Protein AF-A0A7W8MUW8-F1 (afdb_monomer_lite)

Sequence (90 aa):
MEAKFLAWDWEIGEFKKIPSNNVVEAIYIAWNYEFDVYEADTQKLIFSGQLDNEENSELLQKYGIRMIDHKGYRKLQDIESGEIYEAPWH

Foldseek 3Di:
DDAQKWWQDPVVRDTDGQPDNDPQVSCLVRVVVQTWMAGPVPRHTQDGPPDDQVVNQVSCVVVQWGWDDDPNDIWIARNPPRDTDDRPDD

Structure (mmCIF, N/CA/C/O backbone):
data_AF-A0A7W8MUW8-F1
#
_entry.id   AF-A0A7W8MUW8-F1
#
loop_
_atom_site.group_PDB
_atom_site.id
_atom_site.type_symbol
_atom_site.label_atom_id
_atom_site.label_alt_id
_atom_site.label_comp_id
_atom_site.label_asym_id
_atom_site.label_entity_id
_atom_site.label_seq_id
_atom_site.pdbx_PDB_ins_code
_atom_site.Cartn_x
_atom_site.Cartn_y
_atom_site.Cartn_z
_atom_site.occupancy
_atom_site.B_iso_or_equiv
_atom_site.auth_seq_id
_atom_site.auth_comp_id
_atom_site.auth_asym_id
_atom_site.auth_atom_id
_atom_site.pdbx_PDB_model_num
ATOM 1 N N . MET A 1 1 ? -0.709 -18.310 -12.050 1.00 66.62 1 MET A N 1
ATOM 2 C CA . MET A 1 1 ? -1.367 -16.992 -11.941 1.00 66.62 1 MET A CA 1
ATOM 3 C C . MET A 1 1 ? -0.278 -15.950 -12.116 1.00 66.62 1 MET A C 1
ATOM 5 O O . MET A 1 1 ? 0.795 -16.156 -11.559 1.00 66.62 1 MET A O 1
ATOM 9 N N . GLU A 1 2 ? -0.486 -14.922 -12.935 1.00 86.19 2 GLU A N 1
ATOM 10 C CA . GLU A 1 2 ? 0.478 -13.818 -13.021 1.00 86.19 2 GLU A CA 1
ATOM 11 C C . GLU A 1 2 ? 0.436 -12.998 -11.724 1.00 86.19 2 GLU A C 1
ATOM 13 O O . GLU A 1 2 ? -0.622 -12.878 -11.095 1.00 86.19 2 GLU A O 1
ATOM 18 N N . ALA A 1 3 ? 1.601 -12.516 -11.286 1.00 91.06 3 ALA A N 1
ATOM 19 C CA . ALA A 1 3 ? 1.709 -11.687 -10.091 1.00 91.06 3 ALA A CA 1
ATOM 20 C C . ALA A 1 3 ? 1.169 -10.290 -10.409 1.00 91.06 3 ALA A C 1
ATOM 22 O O . ALA A 1 3 ? 1.549 -9.716 -11.425 1.00 91.06 3 ALA A O 1
ATOM 23 N N . LYS A 1 4 ? 0.299 -9.755 -9.551 1.00 97.06 4 LYS A N 1
ATOM 24 C CA . LYS A 1 4 ? -0.249 -8.397 -9.671 1.00 97.06 4 LYS A CA 1
ATOM 25 C C . LYS A 1 4 ? 0.660 -7.334 -9.066 1.00 97.06 4 LYS A C 1
ATOM 27 O O . LYS A 1 4 ? 0.542 -6.170 -9.432 1.00 97.06 4 LYS A O 1
ATOM 32 N N . PHE A 1 5 ? 1.566 -7.736 -8.175 1.00 98.00 5 PHE A N 1
ATOM 33 C CA . PHE A 1 5 ? 2.435 -6.823 -7.445 1.00 98.00 5 PHE A CA 1
ATOM 34 C C . PHE A 1 5 ? 3.901 -7.243 -7.518 1.00 98.00 5 PHE A C 1
ATOM 36 O O . PHE A 1 5 ? 4.240 -8.433 -7.566 1.00 98.00 5 PHE A O 1
ATOM 43 N N . LEU A 1 6 ? 4.765 -6.237 -7.509 1.00 97.62 6 LEU A N 1
ATOM 44 C CA . LEU A 1 6 ? 6.214 -6.357 -7.474 1.00 97.62 6 LEU A CA 1
ATOM 45 C C . LEU A 1 6 ? 6.745 -5.633 -6.238 1.00 97.62 6 LEU A C 1
ATOM 47 O O . LEU A 1 6 ? 6.200 -4.603 -5.853 1.00 97.62 6 LEU A O 1
ATOM 51 N N . ALA A 1 7 ? 7.816 -6.154 -5.654 1.00 96.81 7 ALA A N 1
ATOM 52 C CA . ALA A 1 7 ? 8.622 -5.455 -4.667 1.00 96.81 7 ALA A CA 1
ATOM 53 C C . ALA A 1 7 ? 9.894 -4.936 -5.346 1.00 96.81 7 ALA A C 1
ATOM 55 O O . ALA A 1 7 ? 10.495 -5.673 -6.133 1.00 96.81 7 ALA A O 1
ATOM 56 N N . TRP A 1 8 ? 10.306 -3.702 -5.065 1.00 96.19 8 TRP A N 1
ATOM 57 C CA . TRP A 1 8 ? 11.631 -3.223 -5.460 1.00 96.19 8 TRP A CA 1
ATOM 58 C C . TRP A 1 8 ? 12.639 -3.573 -4.370 1.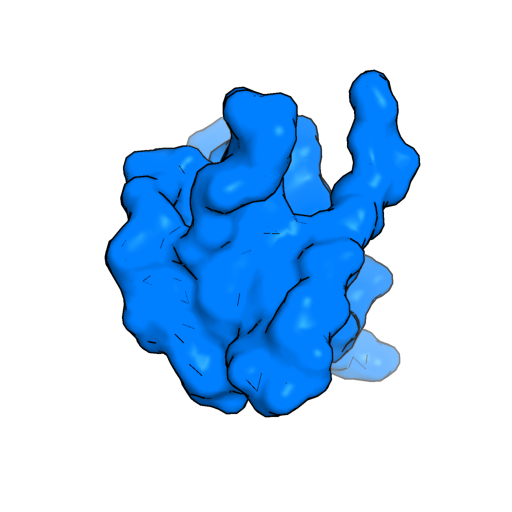00 96.19 8 TRP A C 1
ATOM 60 O O . TRP A 1 8 ? 12.588 -3.030 -3.267 1.00 96.19 8 TRP A O 1
ATOM 70 N N . ASP A 1 9 ? 13.528 -4.511 -4.686 1.00 90.69 9 ASP A N 1
ATOM 71 C CA . ASP A 1 9 ? 14.633 -4.890 -3.815 1.00 90.69 9 ASP A CA 1
ATOM 72 C C . ASP A 1 9 ? 15.744 -3.846 -3.963 1.00 90.69 9 ASP A C 1
ATOM 74 O O . ASP A 1 9 ? 16.424 -3.781 -4.991 1.00 90.69 9 ASP A O 1
ATOM 78 N N . TRP A 1 10 ? 15.897 -3.001 -2.944 1.00 87.31 10 TRP A N 1
ATOM 79 C CA . TRP A 1 10 ? 16.867 -1.907 -2.945 1.00 87.31 10 TRP A CA 1
ATOM 80 C C . TRP A 1 10 ? 18.324 -2.379 -2.915 1.00 87.31 10 TRP A C 1
ATOM 82 O O . TRP A 1 10 ? 19.198 -1.647 -3.377 1.00 87.31 10 TRP A O 1
ATOM 92 N N . GLU A 1 11 ? 18.599 -3.575 -2.389 1.00 87.06 11 GLU A N 1
ATOM 93 C CA . GLU A 1 11 ? 19.962 -4.106 -2.300 1.00 87.06 11 GLU A CA 1
ATOM 94 C C . GLU A 1 11 ? 20.430 -4.655 -3.648 1.00 87.06 11 GLU A C 1
ATOM 96 O O . GLU A 1 11 ? 21.565 -4.419 -4.066 1.00 87.06 11 GLU A O 1
ATOM 101 N N . ILE A 1 12 ? 19.550 -5.381 -4.341 1.00 89.44 12 ILE A N 1
ATOM 102 C CA . ILE A 1 12 ? 19.861 -6.011 -5.631 1.00 89.44 12 ILE A CA 1
ATOM 103 C C . ILE A 1 12 ? 19.595 -5.046 -6.799 1.00 89.44 12 ILE A C 1
ATOM 105 O O . ILE A 1 12 ? 20.230 -5.156 -7.849 1.00 89.44 12 ILE A O 1
ATOM 109 N N . GLY A 1 13 ? 18.692 -4.078 -6.620 1.00 91.88 13 GLY A N 1
ATOM 110 C CA . GLY A 1 13 ? 18.299 -3.120 -7.651 1.00 91.88 13 GLY A CA 1
ATOM 111 C C . GLY A 1 13 ? 17.408 -3.739 -8.728 1.00 91.88 13 GLY A C 1
ATOM 112 O O . GLY A 1 13 ? 17.577 -3.443 -9.912 1.00 91.88 13 GLY A O 1
ATOM 113 N N . GLU A 1 14 ? 16.485 -4.625 -8.343 1.00 94.31 14 GLU A N 1
ATOM 114 C CA . GLU A 1 14 ? 15.561 -5.270 -9.278 1.00 94.31 14 GLU A CA 1
ATOM 115 C C . GLU A 1 14 ? 14.162 -5.506 -8.698 1.00 94.31 14 GLU A C 1
ATOM 117 O O . GLU A 1 14 ? 13.955 -5.584 -7.485 1.00 94.31 14 GLU A O 1
ATOM 122 N N . PHE A 1 15 ? 13.184 -5.681 -9.592 1.00 96.00 15 PHE A N 1
ATOM 123 C CA . PHE A 1 15 ? 11.838 -6.083 -9.203 1.00 96.00 15 PHE A CA 1
ATOM 124 C C . PHE A 1 15 ? 11.765 -7.576 -8.881 1.00 96.00 15 PHE A C 1
ATOM 126 O O . PHE A 1 15 ? 12.098 -8.435 -9.703 1.00 96.00 15 PHE A O 1
ATOM 133 N N . LYS A 1 16 ? 11.202 -7.896 -7.718 1.00 95.12 16 LYS A N 1
ATOM 134 C CA . LYS A 1 16 ? 10.830 -9.252 -7.311 1.00 95.12 16 LYS A CA 1
ATOM 135 C C . LYS A 1 16 ? 9.318 -9.415 -7.359 1.00 95.12 16 LYS A C 1
ATOM 137 O O . LYS A 1 16 ? 8.570 -8.527 -6.969 1.00 95.12 16 LYS A O 1
ATOM 142 N N . LYS A 1 17 ? 8.846 -10.575 -7.816 1.00 95.75 17 LYS A N 1
ATOM 143 C CA . LYS A 1 17 ? 7.413 -10.897 -7.785 1.00 95.75 17 LYS A CA 1
ATOM 144 C C . LYS A 1 17 ? 6.979 -11.175 -6.354 1.00 95.75 17 LYS A C 1
ATOM 146 O O . LYS A 1 17 ? 7.590 -12.007 -5.686 1.00 95.75 17 LYS A O 1
ATOM 151 N N . ILE A 1 18 ? 5.897 -10.538 -5.923 1.00 95.25 18 ILE A N 1
ATOM 152 C CA . ILE A 1 18 ? 5.299 -10.813 -4.619 1.00 95.25 18 ILE A CA 1
ATOM 153 C C . ILE A 1 18 ? 4.379 -12.037 -4.751 1.00 95.25 18 ILE A C 1
ATOM 155 O O . ILE A 1 18 ? 3.564 -12.088 -5.677 1.00 95.25 18 ILE A O 1
ATOM 159 N N . PRO A 1 19 ? 4.468 -13.038 -3.854 1.00 94.00 19 PRO A N 1
ATOM 160 C CA . PRO A 1 19 ? 3.664 -14.257 -3.927 1.00 94.00 19 PRO A CA 1
ATOM 161 C C . PRO A 1 19 ? 2.226 -14.067 -3.400 1.00 94.00 19 PRO A C 1
ATOM 163 O O . PRO A 1 19 ? 1.652 -14.992 -2.835 1.00 94.00 19 PRO A O 1
ATOM 166 N N . SER A 1 20 ? 1.630 -12.885 -3.585 1.00 94.25 20 SER A N 1
ATOM 167 C CA . SER A 1 20 ? 0.220 -12.617 -3.292 1.00 94.25 20 SER A CA 1
ATOM 168 C C . SER A 1 20 ? -0.362 -11.612 -4.285 1.00 94.25 20 SER A C 1
ATOM 170 O O . SER A 1 20 ? 0.319 -10.703 -4.757 1.00 94.25 20 SER A O 1
ATOM 172 N N . ASN A 1 21 ? -1.644 -11.796 -4.597 1.00 95.69 21 ASN A N 1
ATOM 173 C CA . ASN A 1 21 ? -2.445 -10.892 -5.422 1.00 95.69 21 ASN A CA 1
ATOM 174 C C . ASN A 1 21 ? -3.454 -10.082 -4.593 1.00 95.69 21 ASN A C 1
ATOM 176 O O . ASN A 1 21 ? -4.251 -9.338 -5.169 1.00 95.69 21 ASN A O 1
ATOM 180 N N . ASN A 1 22 ? -3.430 -10.224 -3.265 1.00 96.25 22 ASN A N 1
ATOM 181 C CA . ASN A 1 22 ? -4.111 -9.337 -2.333 1.00 96.25 22 ASN A CA 1
ATOM 182 C C . ASN A 1 22 ? -3.165 -8.173 -1.990 1.00 96.25 22 ASN A C 1
ATOM 184 O O . ASN A 1 22 ? -2.010 -8.397 -1.642 1.00 96.25 22 ASN A O 1
ATOM 188 N N . VAL A 1 23 ? -3.643 -6.934 -2.110 1.00 96.94 23 VAL A N 1
ATOM 189 C CA . VAL A 1 23 ? -2.815 -5.731 -1.915 1.00 96.94 23 VAL A CA 1
ATOM 190 C C . VAL A 1 23 ? -2.340 -5.564 -0.466 1.00 96.94 23 VAL A C 1
ATOM 192 O O . VAL A 1 23 ? -1.190 -5.194 -0.256 1.00 96.94 23 VAL A O 1
ATOM 195 N N . VAL A 1 24 ? -3.173 -5.894 0.527 1.00 97.19 24 VAL A N 1
ATOM 196 C CA . VAL A 1 24 ? -2.813 -5.823 1.953 1.00 97.19 24 VAL A CA 1
ATOM 197 C C . VAL A 1 24 ? -1.709 -6.829 2.249 1.00 97.19 24 VAL A C 1
ATOM 199 O O . VAL A 1 24 ? -0.675 -6.461 2.798 1.00 97.19 24 VAL A O 1
ATOM 202 N N . GLU A 1 25 ? -1.884 -8.082 1.822 1.00 96.38 25 GLU A N 1
ATOM 203 C CA . GLU A 1 25 ? -0.849 -9.109 1.980 1.00 96.38 25 GLU A CA 1
ATOM 204 C C . GLU A 1 25 ? 0.441 -8.739 1.242 1.00 96.38 25 GLU A C 1
ATOM 206 O O . GLU A 1 25 ? 1.529 -8.964 1.766 1.00 96.38 25 GLU A O 1
ATOM 211 N N . ALA A 1 26 ? 0.340 -8.160 0.043 1.00 96.56 26 ALA A N 1
ATOM 212 C CA . ALA A 1 26 ? 1.502 -7.776 -0.745 1.00 96.56 26 ALA A CA 1
ATOM 213 C C . ALA A 1 26 ? 2.307 -6.649 -0.090 1.00 96.56 26 ALA A C 1
ATOM 215 O O . ALA A 1 26 ? 3.528 -6.765 0.035 1.00 96.56 26 ALA A O 1
ATOM 216 N N . ILE A 1 27 ? 1.620 -5.602 0.379 1.00 97.06 27 ILE A N 1
ATOM 217 C CA . ILE A 1 27 ? 2.222 -4.539 1.189 1.00 97.06 27 ILE A CA 1
ATOM 218 C C . ILE A 1 27 ? 2.866 -5.139 2.410 1.00 97.06 27 ILE A C 1
ATOM 220 O O . ILE A 1 27 ? 4.001 -4.802 2.726 1.00 97.06 27 ILE A O 1
ATOM 224 N N . TYR A 1 28 ? 2.176 -6.064 3.066 1.00 95.75 28 TYR A N 1
ATOM 225 C CA . TYR A 1 28 ? 2.721 -6.632 4.263 1.00 95.75 28 TYR A CA 1
ATOM 226 C C . TYR A 1 28 ? 4.013 -7.423 4.009 1.00 95.75 28 TYR A C 1
ATOM 228 O O . TYR A 1 28 ? 5.036 -7.172 4.646 1.00 95.75 28 TYR A O 1
ATOM 236 N N . ILE A 1 29 ? 4.021 -8.307 3.016 1.00 93.62 29 ILE A N 1
ATOM 237 C CA . ILE A 1 29 ? 5.232 -9.038 2.632 1.00 93.62 29 ILE A CA 1
ATOM 238 C C . ILE A 1 29 ? 6.390 -8.073 2.349 1.00 93.62 29 ILE A C 1
ATOM 240 O O . ILE A 1 29 ? 7.479 -8.290 2.866 1.00 93.62 29 ILE A O 1
ATOM 244 N N . ALA A 1 30 ? 6.167 -7.014 1.567 1.00 93.56 30 ALA A N 1
ATOM 245 C CA . ALA A 1 30 ? 7.219 -6.068 1.198 1.00 93.56 30 ALA A CA 1
ATOM 246 C C . ALA A 1 30 ? 7.698 -5.208 2.378 1.00 93.56 30 ALA A C 1
ATOM 248 O O . ALA A 1 30 ? 8.899 -5.023 2.561 1.00 93.56 30 ALA A O 1
ATOM 249 N N . TRP A 1 31 ? 6.775 -4.724 3.211 1.00 92.19 31 TRP A N 1
ATOM 250 C CA . TRP A 1 31 ? 7.078 -3.836 4.332 1.00 92.19 31 TRP A CA 1
ATOM 251 C C . TRP A 1 31 ? 7.950 -4.520 5.388 1.00 92.19 31 TRP A C 1
ATOM 253 O O . TRP A 1 31 ? 8.842 -3.886 5.944 1.00 92.19 31 TRP A O 1
ATOM 263 N N . ASN A 1 32 ? 7.784 -5.828 5.604 1.00 87.31 32 ASN A N 1
ATOM 264 C CA . ASN A 1 32 ? 8.666 -6.596 6.487 1.00 87.31 32 ASN A CA 1
ATOM 265 C C . ASN A 1 32 ? 10.149 -6.577 6.044 1.00 87.31 32 ASN A C 1
ATOM 267 O O . ASN A 1 32 ? 11.032 -6.814 6.863 1.00 87.31 32 ASN A O 1
ATOM 271 N N . TYR A 1 33 ? 10.420 -6.289 4.768 1.00 86.44 33 TYR A N 1
ATOM 272 C CA . TYR A 1 33 ? 11.766 -6.133 4.203 1.00 86.44 33 TYR A CA 1
ATOM 273 C C . TYR A 1 33 ? 12.090 -4.680 3.824 1.00 86.44 33 TYR A C 1
ATOM 275 O O . TYR A 1 33 ? 13.069 -4.438 3.129 1.00 86.44 33 TYR A O 1
ATOM 283 N N . GLU A 1 34 ? 11.265 -3.717 4.248 1.00 86.69 34 GLU A N 1
ATOM 284 C CA . GLU A 1 34 ? 11.388 -2.293 3.893 1.00 86.69 34 GLU A CA 1
ATOM 285 C C . GLU A 1 34 ? 11.389 -2.023 2.374 1.00 86.69 34 GLU A C 1
ATOM 287 O O . GLU A 1 34 ? 11.928 -1.024 1.896 1.00 86.69 34 GLU A O 1
ATOM 292 N N . PHE A 1 35 ? 10.756 -2.904 1.597 1.00 94.00 35 PHE A N 1
ATOM 293 C CA . PHE A 1 35 ? 10.653 -2.765 0.149 1.00 94.00 35 PHE A CA 1
ATOM 294 C C . PHE A 1 35 ? 9.441 -1.933 -0.266 1.00 94.00 35 PHE A C 1
ATOM 296 O O . PHE A 1 35 ? 8.377 -1.963 0.358 1.00 94.00 35 PHE A O 1
ATOM 303 N N . ASP A 1 36 ? 9.602 -1.231 -1.383 1.00 96.88 36 ASP A N 1
ATOM 304 C CA . ASP A 1 36 ? 8.512 -0.543 -2.066 1.00 96.88 36 ASP A CA 1
ATOM 305 C C . ASP A 1 36 ? 7.666 -1.537 -2.861 1.00 96.88 36 ASP A C 1
ATOM 307 O O . ASP A 1 36 ? 8.189 -2.512 -3.407 1.00 96.88 36 ASP A O 1
ATOM 311 N N . VAL A 1 37 ? 6.372 -1.253 -3.002 1.00 97.94 37 VAL A N 1
ATOM 312 C CA . VAL A 1 37 ? 5.432 -2.081 -3.765 1.00 97.94 37 VAL A CA 1
ATOM 313 C C . VAL A 1 37 ? 4.960 -1.348 -5.004 1.00 97.94 37 VAL A C 1
ATOM 315 O O . VAL A 1 37 ? 4.537 -0.192 -4.949 1.00 97.94 37 VAL A O 1
ATOM 318 N N . TYR A 1 38 ? 4.947 -2.073 -6.114 1.00 98.31 38 TYR A N 1
ATOM 319 C CA . TYR A 1 38 ? 4.542 -1.591 -7.422 1.00 98.31 38 TYR A CA 1
ATOM 320 C C . TYR A 1 38 ? 3.488 -2.508 -8.033 1.00 98.31 38 TYR A C 1
ATOM 322 O O . TYR A 1 38 ? 3.453 -3.713 -7.780 1.00 98.31 38 TYR A O 1
ATOM 330 N N . GLU A 1 39 ? 2.648 -1.945 -8.891 1.00 97.38 39 GLU A N 1
ATOM 331 C CA . GLU A 1 39 ? 1.815 -2.719 -9.808 1.00 97.38 39 GLU A CA 1
ATOM 332 C C . GLU A 1 39 ? 2.669 -3.436 -10.858 1.00 97.38 39 GLU A C 1
ATOM 334 O O . GLU A 1 39 ? 3.569 -2.845 -11.453 1.00 97.38 39 GLU A O 1
ATOM 339 N N . ALA A 1 40 ? 2.387 -4.712 -11.115 1.00 96.62 40 ALA A N 1
ATOM 340 C CA . ALA A 1 40 ? 3.195 -5.512 -12.033 1.00 96.62 40 ALA A CA 1
ATOM 341 C C . ALA A 1 40 ? 2.999 -5.153 -13.514 1.00 96.62 40 ALA A C 1
ATOM 343 O O . ALA A 1 40 ? 3.920 -5.322 -14.310 1.00 96.62 40 ALA A O 1
ATOM 344 N N . ASP A 1 41 ? 1.813 -4.676 -13.884 1.00 95.12 41 ASP A N 1
ATOM 345 C CA . ASP A 1 41 ? 1.435 -4.317 -15.252 1.00 95.12 41 ASP A CA 1
ATOM 346 C C . ASP A 1 41 ? 1.946 -2.930 -15.663 1.00 95.12 41 ASP A C 1
ATOM 348 O O . ASP A 1 41 ? 2.385 -2.744 -16.797 1.00 95.12 41 ASP A O 1
ATOM 352 N N . THR A 1 42 ? 1.915 -1.963 -14.745 1.00 95.75 42 THR A N 1
ATOM 353 C CA . THR A 1 42 ? 2.283 -0.565 -15.020 1.00 95.75 42 THR A CA 1
ATOM 354 C C . THR A 1 42 ? 3.615 -0.137 -14.418 1.00 95.75 42 THR A C 1
ATOM 356 O O . THR A 1 42 ? 4.128 0.915 -14.796 1.00 95.75 42 THR A O 1
ATOM 359 N N . GLN A 1 43 ? 4.166 -0.907 -13.474 1.00 95.62 43 GLN A N 1
ATOM 360 C CA . GLN A 1 43 ? 5.296 -0.499 -12.629 1.00 95.62 43 GLN A CA 1
ATOM 361 C C . GLN A 1 43 ? 5.048 0.830 -11.901 1.00 95.62 43 GLN A C 1
ATOM 363 O O . GLN A 1 43 ? 5.981 1.574 -11.601 1.00 95.62 43 GLN A O 1
ATOM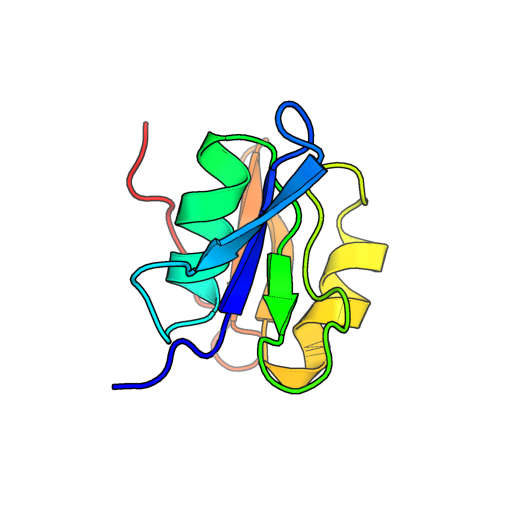 368 N N . LYS A 1 44 ? 3.785 1.154 -11.603 1.00 97.25 44 LYS A N 1
ATOM 369 C CA . LYS A 1 44 ? 3.437 2.317 -10.788 1.00 97.25 44 LYS A CA 1
ATOM 370 C C . LYS A 1 44 ? 3.601 1.981 -9.307 1.00 97.25 44 LYS A C 1
ATOM 372 O O . LYS A 1 44 ? 3.091 0.956 -8.858 1.00 97.25 44 LYS A O 1
ATOM 377 N N . LEU A 1 45 ? 4.274 2.858 -8.558 1.00 97.56 45 LEU A N 1
ATOM 378 C CA . LEU A 1 45 ? 4.389 2.762 -7.100 1.00 97.56 45 LEU A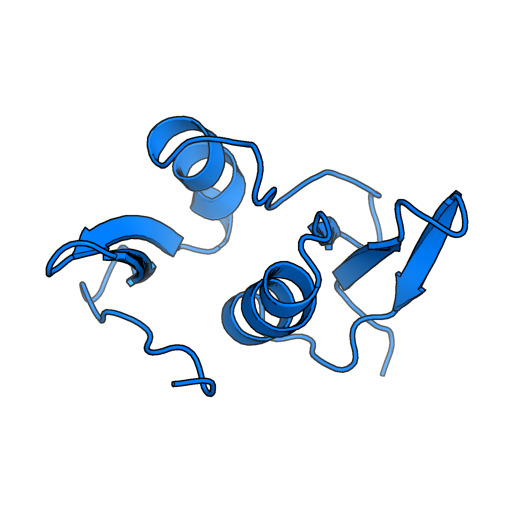 CA 1
ATOM 379 C C . LEU A 1 45 ? 2.995 2.821 -6.461 1.00 97.56 45 LEU A C 1
ATOM 381 O O . LEU A 1 45 ? 2.180 3.674 -6.825 1.00 97.56 45 LEU A O 1
ATOM 385 N N . ILE A 1 46 ? 2.730 1.925 -5.513 1.00 97.88 46 ILE A N 1
ATOM 386 C CA . ILE A 1 46 ? 1.474 1.893 -4.751 1.00 97.88 46 ILE A CA 1
ATOM 387 C C . ILE A 1 46 ? 1.670 1.937 -3.237 1.00 97.88 46 ILE A C 1
ATOM 389 O O . ILE A 1 46 ? 0.719 2.237 -2.526 1.00 97.88 46 ILE A O 1
ATOM 393 N N . PHE A 1 47 ? 2.871 1.636 -2.746 1.00 97.75 47 PHE A N 1
ATOM 394 C CA . PHE A 1 47 ? 3.209 1.736 -1.332 1.00 97.75 47 PHE A CA 1
ATOM 395 C C . PHE A 1 47 ? 4.720 1.880 -1.162 1.00 97.75 47 PHE A C 1
ATOM 397 O O . PHE A 1 47 ? 5.480 1.196 -1.850 1.00 97.75 47 PHE A O 1
ATOM 404 N N . SER A 1 48 ? 5.146 2.706 -0.210 1.00 95.44 48 SER A N 1
ATOM 405 C CA . SER A 1 48 ? 6.536 2.766 0.237 1.00 95.44 48 SER A CA 1
ATOM 406 C C . SER A 1 48 ? 6.607 2.937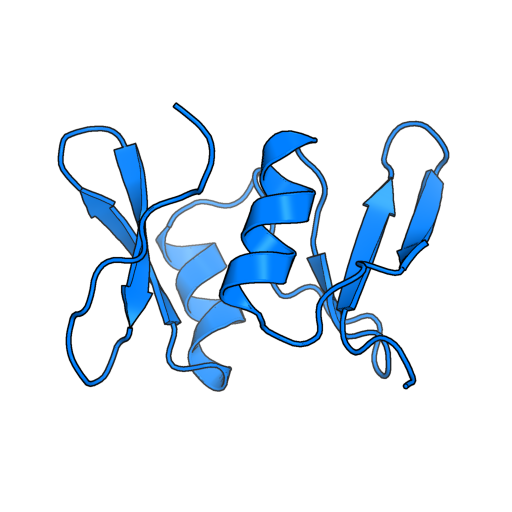 1.749 1.00 95.44 48 SER A C 1
ATOM 408 O O . SER A 1 48 ? 5.924 3.782 2.332 1.00 95.44 48 SER A O 1
ATOM 410 N N . GLY A 1 49 ? 7.498 2.175 2.387 1.00 90.19 49 GLY A N 1
ATOM 411 C CA . GLY A 1 49 ? 7.769 2.311 3.819 1.00 90.19 49 GLY A CA 1
ATOM 412 C C . GLY A 1 49 ? 8.368 3.671 4.207 1.00 90.19 49 GLY A C 1
ATOM 413 O O . GLY A 1 49 ? 8.275 4.052 5.381 1.00 90.19 49 GLY A O 1
ATOM 414 N N . GLN A 1 50 ? 8.945 4.391 3.234 1.00 89.69 50 GLN A N 1
ATOM 415 C CA . GLN A 1 50 ? 9.574 5.705 3.410 1.00 89.69 50 GLN A CA 1
ATOM 416 C C . GLN A 1 50 ? 8.578 6.869 3.378 1.00 89.69 50 GLN A C 1
ATOM 418 O O . GLN A 1 50 ? 8.878 7.927 3.925 1.00 89.69 50 GLN A O 1
ATOM 423 N N . LEU A 1 51 ? 7.414 6.675 2.756 1.00 95.00 51 LEU A N 1
ATOM 424 C CA . LEU A 1 51 ? 6.362 7.685 2.689 1.00 95.00 51 LEU A CA 1
ATOM 425 C C . LEU A 1 51 ? 5.555 7.718 3.990 1.00 95.00 51 LEU A C 1
ATOM 427 O O . LEU A 1 51 ? 5.479 6.726 4.736 1.00 95.00 51 LEU A O 1
ATOM 431 N N . ASP A 1 52 ? 4.941 8.863 4.268 1.00 96.25 52 ASP A N 1
ATOM 432 C C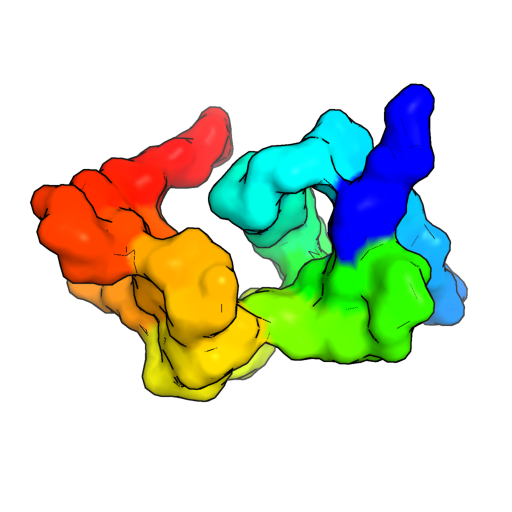A . ASP A 1 52 ? 4.080 9.018 5.435 1.00 96.25 52 ASP A CA 1
ATOM 433 C C . ASP A 1 52 ? 2.679 8.406 5.223 1.00 96.25 52 ASP A C 1
ATOM 435 O O . ASP A 1 52 ? 2.419 7.671 4.263 1.00 96.25 52 ASP A O 1
ATOM 439 N N . ASN A 1 53 ? 1.783 8.620 6.189 1.00 96.94 53 ASN A N 1
ATOM 440 C CA . ASN A 1 53 ? 0.428 8.077 6.133 1.00 96.94 53 ASN A CA 1
ATOM 441 C C . ASN A 1 53 ? -0.430 8.759 5.058 1.00 96.94 53 ASN A C 1
ATOM 443 O O . ASN A 1 53 ? -1.277 8.092 4.464 1.00 96.94 53 ASN A O 1
ATOM 447 N N . GLU A 1 54 ? -0.251 10.060 4.825 1.00 97.88 54 GLU A N 1
ATOM 448 C CA . GLU A 1 54 ? -1.035 10.836 3.860 1.00 97.88 54 GLU A CA 1
ATOM 449 C C . GLU A 1 54 ? -0.652 10.419 2.441 1.00 97.88 54 GLU A C 1
ATOM 451 O O . GLU A 1 54 ? -1.506 9.954 1.684 1.00 97.88 54 GLU A O 1
ATOM 456 N N . GLU A 1 55 ? 0.645 10.427 2.141 1.00 98.12 55 GLU A N 1
ATOM 457 C CA . GLU A 1 55 ? 1.194 10.034 0.844 1.00 98.12 55 GLU A CA 1
ATOM 458 C C . GLU A 1 55 ? 0.839 8.580 0.488 1.00 98.12 55 GLU A C 1
ATOM 460 O O . GLU A 1 55 ? 0.347 8.299 -0.609 1.00 98.12 55 GLU A O 1
ATOM 465 N N . ASN A 1 56 ? 1.011 7.633 1.422 1.00 98.00 56 ASN A N 1
ATOM 466 C CA . ASN A 1 56 ? 0.611 6.243 1.177 1.00 98.00 56 ASN A CA 1
ATOM 467 C C . ASN A 1 56 ? -0.908 6.099 1.009 1.00 98.00 56 ASN A C 1
ATOM 469 O O . ASN A 1 56 ? -1.361 5.283 0.207 1.00 98.00 56 ASN A O 1
ATOM 473 N N . SER A 1 57 ? -1.717 6.878 1.731 1.00 98.06 57 SER A N 1
ATOM 474 C CA . SER A 1 57 ? -3.177 6.822 1.586 1.00 98.06 57 SER A CA 1
ATOM 475 C C . SER A 1 57 ? -3.641 7.297 0.210 1.00 98.06 57 SER A C 1
ATOM 477 O O . SER A 1 57 ? -4.569 6.711 -0.348 1.00 98.06 57 SER A O 1
ATOM 479 N N . GLU A 1 58 ? -2.989 8.305 -0.373 1.00 98.25 58 GLU A N 1
ATOM 480 C CA . GLU A 1 58 ? -3.276 8.747 -1.742 1.00 98.25 58 GLU A CA 1
ATOM 481 C C . GLU A 1 58 ? -2.978 7.647 -2.770 1.00 98.25 58 GLU A C 1
ATOM 483 O O . GLU A 1 58 ? -3.796 7.377 -3.655 1.00 98.25 58 GLU A O 1
ATOM 488 N N . LEU A 1 59 ? -1.840 6.957 -2.632 1.00 97.94 59 LEU A N 1
ATOM 489 C CA . LEU A 1 59 ? -1.469 5.845 -3.514 1.00 97.94 59 LEU A CA 1
ATOM 490 C C . LEU A 1 59 ? -2.439 4.657 -3.400 1.00 97.94 59 LEU A C 1
ATOM 492 O O . LEU A 1 59 ? -2.757 4.006 -4.405 1.00 97.94 59 LEU A O 1
ATOM 496 N N . LEU A 1 60 ? -2.926 4.390 -2.186 1.00 98.00 60 LEU A N 1
ATOM 497 C CA . LEU A 1 60 ? -3.773 3.243 -1.863 1.00 98.00 60 LEU A CA 1
ATOM 498 C C . LEU A 1 60 ? -5.272 3.484 -2.066 1.00 98.00 60 LEU A C 1
ATOM 500 O O . LEU A 1 60 ? -6.041 2.520 -2.084 1.00 98.00 60 LEU A O 1
ATOM 504 N N . GLN A 1 61 ? -5.693 4.727 -2.314 1.00 96.81 61 GLN A N 1
ATOM 505 C CA . GLN A 1 61 ? -7.104 5.099 -2.447 1.00 96.81 61 GLN A CA 1
ATOM 506 C C . GLN A 1 61 ? -7.859 4.234 -3.468 1.00 96.81 61 GLN A C 1
ATOM 508 O O . GLN A 1 61 ? -8.989 3.816 -3.217 1.00 96.81 61 GLN A O 1
ATOM 513 N N . LYS A 1 62 ? -7.227 3.907 -4.604 1.00 96.19 62 LYS A N 1
ATOM 514 C CA . LYS A 1 62 ? -7.837 3.067 -5.653 1.00 96.19 62 LYS A CA 1
ATOM 515 C C . LYS A 1 62 ? -8.113 1.623 -5.221 1.00 96.19 62 LYS A C 1
ATOM 517 O O . LYS A 1 62 ? -8.881 0.933 -5.883 1.00 96.19 62 LYS A O 1
ATOM 522 N N . TYR A 1 63 ? -7.483 1.172 -4.140 1.00 97.31 63 TYR A N 1
ATOM 523 C CA . TYR A 1 63 ? -7.700 -0.138 -3.535 1.00 97.31 63 TYR A CA 1
ATOM 524 C C . TYR A 1 63 ? -8.686 -0.096 -2.366 1.00 97.31 63 TYR A C 1
ATOM 526 O O . TYR A 1 63 ? -8.906 -1.127 -1.742 1.00 97.31 63 TYR A O 1
ATOM 534 N N . GLY A 1 64 ? -9.261 1.071 -2.055 1.00 97.94 64 GLY A N 1
ATOM 535 C CA . GLY A 1 64 ? -10.137 1.232 -0.898 1.00 97.94 64 GLY A CA 1
ATOM 536 C C . GLY A 1 64 ? -9.392 1.149 0.434 1.00 97.94 64 GLY A C 1
ATOM 537 O O . GLY A 1 64 ? -10.012 0.865 1.450 1.00 97.94 64 GLY A O 1
ATOM 538 N N . ILE A 1 65 ? -8.079 1.393 0.449 1.00 98.19 65 ILE A N 1
ATOM 539 C CA . ILE A 1 65 ? -7.238 1.271 1.644 1.00 98.19 65 ILE A CA 1
ATOM 540 C C . ILE A 1 65 ? -6.597 2.617 1.951 1.00 98.19 65 ILE A C 1
ATOM 542 O O . ILE A 1 65 ? -6.213 3.360 1.050 1.00 98.19 65 ILE A O 1
ATOM 546 N N . ARG A 1 66 ? -6.449 2.914 3.239 1.00 98.00 66 ARG A N 1
ATOM 547 C CA . ARG A 1 66 ? -5.649 4.032 3.738 1.00 98.00 66 ARG A CA 1
ATOM 548 C C . ARG A 1 66 ? -4.691 3.575 4.825 1.00 98.00 66 ARG A C 1
ATOM 550 O O . ARG A 1 66 ? -4.887 2.526 5.439 1.00 98.00 66 ARG A O 1
ATOM 557 N N . MET A 1 67 ? -3.687 4.394 5.090 1.00 97.25 67 MET A N 1
ATOM 558 C CA . MET A 1 67 ? -2.753 4.195 6.185 1.00 97.25 67 MET A CA 1
ATOM 559 C C . MET A 1 67 ? -3.110 5.126 7.342 1.00 97.25 67 MET A C 1
ATOM 561 O O . MET A 1 67 ? -3.429 6.296 7.141 1.00 97.25 67 MET A O 1
ATOM 565 N N . ILE A 1 68 ? -3.105 4.594 8.559 1.00 97.12 68 ILE A N 1
ATOM 566 C CA . ILE A 1 68 ? -3.468 5.328 9.772 1.00 97.12 68 ILE A CA 1
ATOM 567 C C . ILE A 1 68 ? -2.472 5.047 10.888 1.00 97.12 68 ILE A C 1
ATOM 569 O O . ILE A 1 68 ? -1.879 3.969 10.945 1.00 97.12 68 ILE A O 1
ATOM 573 N N . ASP A 1 69 ? -2.382 5.970 11.839 1.00 96.56 69 ASP A N 1
ATOM 574 C CA . ASP A 1 69 ? -1.792 5.675 13.139 1.00 96.56 69 ASP A CA 1
ATOM 575 C C . ASP A 1 69 ? -2.854 5.054 14.047 1.00 96.56 69 ASP A C 1
ATOM 577 O O . ASP A 1 69 ? -3.894 5.650 14.339 1.00 96.56 69 ASP A O 1
ATOM 581 N N . HIS A 1 70 ? -2.592 3.842 14.525 1.00 95.00 70 HIS A N 1
ATOM 582 C CA . HIS A 1 70 ? -3.452 3.144 15.466 1.00 95.00 70 HIS A CA 1
ATOM 583 C C . HIS A 1 70 ? -2.619 2.504 16.575 1.00 95.00 70 HIS A C 1
ATOM 585 O O . HIS A 1 70 ? -1.734 1.688 16.325 1.00 95.00 70 HIS A O 1
ATOM 591 N N . LYS A 1 71 ? -2.913 2.876 17.829 1.00 93.25 71 LYS A N 1
ATOM 592 C CA . LYS A 1 71 ? -2.221 2.375 19.034 1.00 93.25 71 LYS A CA 1
ATOM 593 C C . LYS A 1 71 ? -0.690 2.527 18.978 1.00 93.25 71 LYS A C 1
ATOM 595 O O . LYS A 1 71 ? 0.032 1.670 19.471 1.00 93.25 71 LYS A O 1
ATOM 600 N N . GLY A 1 72 ? -0.204 3.625 18.395 1.00 90.88 72 GLY A N 1
ATOM 601 C CA . GLY A 1 72 ? 1.230 3.924 18.300 1.00 90.88 72 GLY A CA 1
ATOM 602 C C . GLY A 1 72 ? 1.959 3.234 17.144 1.00 90.88 72 GLY A C 1
ATOM 603 O O . GLY A 1 72 ? 3.175 3.357 17.053 1.00 90.88 72 GLY A O 1
ATOM 604 N N . TYR A 1 73 ? 1.236 2.543 16.260 1.00 91.50 73 TYR A N 1
ATOM 605 C CA . TYR A 1 73 ? 1.792 1.890 15.077 1.00 91.50 73 TYR A CA 1
ATOM 606 C C . TYR A 1 73 ? 1.063 2.342 13.817 1.00 91.50 73 TYR A C 1
ATOM 608 O O . TYR A 1 73 ? -0.138 2.617 13.857 1.00 91.50 73 TYR A O 1
ATOM 616 N N . ARG A 1 74 ? 1.773 2.345 12.686 1.00 93.38 74 ARG A N 1
ATOM 617 C CA . ARG A 1 74 ? 1.146 2.530 11.376 1.00 93.38 74 ARG A CA 1
ATOM 618 C C . ARG A 1 74 ? 0.410 1.248 10.982 1.00 93.38 74 ARG A C 1
ATOM 620 O O . ARG A 1 74 ? 0.955 0.151 11.119 1.00 93.38 74 ARG A O 1
ATOM 627 N N . LYS A 1 75 ? -0.833 1.378 10.526 1.00 95.81 75 LYS A N 1
ATOM 628 C CA . LYS A 1 75 ? -1.711 0.267 10.134 1.00 95.81 75 LYS A CA 1
ATOM 629 C C . LYS A 1 75 ? -2.417 0.584 8.822 1.00 95.81 75 LYS A C 1
ATOM 631 O O . LYS A 1 75 ? -2.659 1.746 8.509 1.00 95.81 75 LYS A O 1
ATOM 636 N N . LEU A 1 76 ? -2.771 -0.466 8.088 1.00 97.44 76 LEU A N 1
ATOM 637 C CA . LEU A 1 76 ? -3.663 -0.366 6.939 1.00 97.44 76 LEU A CA 1
ATOM 638 C C . LEU A 1 76 ? -5.106 -0.480 7.431 1.00 97.44 76 LEU A C 1
ATOM 640 O O . LEU A 1 76 ? -5.400 -1.286 8.314 1.00 97.44 76 LEU A O 1
ATOM 644 N N . GLN A 1 77 ? -5.997 0.318 6.859 1.00 98.44 77 GLN A N 1
ATOM 645 C CA . GLN A 1 77 ? -7.418 0.297 7.168 1.00 98.44 77 GLN A CA 1
ATOM 646 C C . GLN A 1 77 ? -8.232 0.303 5.877 1.00 98.44 77 GLN A C 1
ATOM 648 O O . GLN A 1 77 ? -7.949 1.089 4.970 1.00 98.44 77 GLN A O 1
ATOM 653 N N . ASP A 1 78 ? -9.262 -0.531 5.824 1.00 98.31 78 ASP A N 1
ATOM 654 C CA . ASP A 1 78 ? -10.299 -0.459 4.802 1.00 98.31 78 ASP A CA 1
ATOM 655 C C . ASP A 1 78 ? -11.108 0.839 4.951 1.00 98.31 78 ASP A C 1
ATOM 657 O O . ASP A 1 78 ? -11.554 1.202 6.043 1.00 98.31 78 ASP A O 1
ATOM 661 N N . ILE A 1 79 ? -11.283 1.571 3.854 1.00 97.94 79 ILE A N 1
ATOM 662 C CA . ILE A 1 79 ? -11.938 2.883 3.859 1.00 97.94 79 ILE A CA 1
ATOM 663 C C . ILE A 1 79 ? -13.453 2.749 4.066 1.00 97.94 79 ILE A C 1
ATOM 665 O O . ILE A 1 79 ? -14.046 3.616 4.709 1.00 97.94 79 ILE A O 1
ATOM 669 N N . GLU A 1 80 ? -14.084 1.702 3.527 1.00 97.56 80 GLU A N 1
ATOM 670 C CA . GLU A 1 80 ? -15.544 1.549 3.538 1.00 97.56 80 GLU A CA 1
ATOM 671 C C . GLU A 1 80 ? -16.055 1.015 4.881 1.00 97.56 80 GLU A C 1
ATOM 673 O O . GLU A 1 80 ? -16.935 1.607 5.507 1.00 97.56 80 GLU A O 1
ATOM 678 N N . SER A 1 81 ? -15.487 -0.095 5.341 1.00 97.69 81 SER A N 1
ATOM 679 C CA . SER A 1 81 ? -15.875 -0.786 6.571 1.00 97.69 81 SER A CA 1
ATOM 680 C C . SER A 1 81 ? -15.200 -0.221 7.821 1.00 97.69 81 SER A C 1
ATOM 682 O O . SER A 1 81 ? -15.710 -0.391 8.930 1.00 97.69 81 SER A O 1
ATOM 684 N N . GLY A 1 82 ? -14.047 0.437 7.665 1.00 97.38 82 GLY A N 1
ATOM 685 C CA . GLY A 1 82 ? -13.203 0.851 8.782 1.00 97.38 82 GLY A CA 1
ATOM 686 C C . GLY A 1 82 ? -12.432 -0.298 9.443 1.00 97.38 82 GLY A C 1
ATOM 687 O O . GLY A 1 82 ? -11.819 -0.068 10.490 1.00 97.38 82 GLY A O 1
ATOM 688 N N . GLU A 1 83 ? -12.445 -1.508 8.871 1.00 97.81 83 GLU A N 1
ATOM 689 C CA . GLU A 1 83 ? -11.655 -2.644 9.350 1.00 97.81 83 GLU A CA 1
ATOM 690 C C . GLU A 1 83 ? -10.162 -2.295 9.352 1.00 97.81 83 GLU A C 1
ATOM 692 O O . GLU A 1 83 ? -9.621 -1.811 8.360 1.00 97.81 83 GLU A O 1
ATOM 697 N N . ILE A 1 84 ? -9.492 -2.525 10.483 1.00 97.50 84 ILE A N 1
ATOM 698 C CA . ILE A 1 84 ? -8.045 -2.339 10.613 1.00 97.50 84 ILE A CA 1
ATOM 699 C C . ILE A 1 84 ? -7.388 -3.687 10.364 1.00 97.50 84 ILE A C 1
ATOM 701 O O . ILE A 1 84 ? -7.637 -4.645 11.097 1.00 97.50 84 ILE A O 1
ATOM 705 N N . TYR A 1 85 ? -6.527 -3.743 9.356 1.00 96.25 85 TYR A N 1
ATOM 706 C CA . TYR A 1 85 ? -5.769 -4.942 9.053 1.00 96.25 85 TYR A CA 1
ATOM 707 C C . TYR A 1 85 ? -4.626 -5.107 10.053 1.00 96.25 85 TYR A C 1
ATOM 709 O O . TYR A 1 85 ? -3.915 -4.155 10.400 1.00 96.25 85 TYR A O 1
ATOM 717 N N . GLU A 1 86 ? -4.451 -6.341 10.513 1.00 92.75 86 GLU A N 1
ATOM 718 C CA . GLU A 1 86 ? -3.338 -6.719 11.371 1.00 92.75 86 GLU A CA 1
ATOM 719 C C . GLU 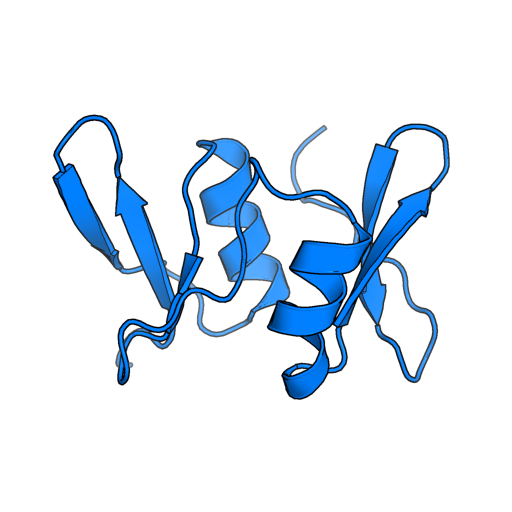A 1 86 ? -2.269 -7.422 10.539 1.00 92.75 86 GLU A C 1
ATOM 721 O O . GLU A 1 86 ? -2.552 -8.356 9.785 1.00 92.75 86 GLU A O 1
ATOM 726 N N . ALA A 1 87 ? -1.029 -6.955 10.678 1.00 85.56 87 ALA A N 1
ATOM 727 C CA . ALA A 1 87 ? 0.109 -7.596 10.046 1.00 85.56 87 ALA A CA 1
ATOM 728 C C . ALA A 1 87 ? 0.369 -8.971 10.690 1.00 85.56 87 ALA A C 1
ATOM 730 O O . ALA A 1 87 ? 0.176 -9.124 11.898 1.00 85.56 87 ALA A O 1
ATOM 731 N N . PRO A 1 88 ? 0.830 -9.970 9.919 1.00 81.12 88 PRO A N 1
ATOM 732 C CA . PRO A 1 88 ? 1.067 -11.319 10.431 1.00 81.12 88 PRO A CA 1
ATOM 733 C C . PRO A 1 88 ? 2.334 -11.456 11.294 1.00 81.12 88 PRO A C 1
ATOM 735 O O . PRO A 1 88 ? 2.557 -12.522 11.865 1.00 81.12 88 PRO A O 1
ATOM 738 N N . TRP A 1 89 ? 3.176 -10.423 11.383 1.00 77.62 89 TRP A N 1
ATOM 739 C CA . TRP A 1 89 ? 4.345 -10.401 12.267 1.00 77.62 89 TRP A CA 1
ATOM 740 C C . TRP A 1 89 ? 4.068 -9.590 13.539 1.00 77.62 89 TRP A C 1
ATOM 742 O O . TRP A 1 89 ? 3.280 -8.641 13.538 1.00 77.62 89 TRP A O 1
ATOM 752 N N . HIS A 1 90 ? 4.734 -9.991 14.622 1.00 56.12 90 HIS A N 1
ATOM 753 C CA . HIS A 1 90 ? 4.617 -9.428 15.967 1.00 56.12 90 HIS A CA 1
ATOM 754 C C . HIS A 1 90 ? 5.940 -8.822 16.422 1.00 56.12 90 HIS A C 1
ATOM 756 O O . HIS A 1 90 ? 6.980 -9.483 16.203 1.00 56.12 90 HIS A O 1
#

Radius of gyration: 12.49 Å; chains: 1; bounding box: 36×28×34 Å

Secondary structure (DSSP, 8-state):
---SEEEEETTTTEEEE-S-SSHHHHHHHHHTTT-EEEETTT--EEE-TTS-HHHHHHHHGGGTEEEEEETTEEEEEETTT-PBPPPS--

pLDDT: mean 94.05, std 6.41, range [56.12, 98.44]

Organism: NCBI:txid265948